Protein AF-A0A2G9NJK7-F1 (afdb_monomer_lite)

Foldseek 3Di:
DAPVVVVVVVLVVCCVPFVAWPDWDKDAQADDQLVVLVVVLVVVLVVLLVVLVVCLVVVFFQKKWKWWWKAQNPVRDTLFIDTDMAGSVDSCRVRVNVVVRSVSSCVVCSPNPGGITTTITMGTHGPPPPPDDDDRVPDDPDDPDDDDD

Sequence (149 aa):
MTTQDYVDGKIQTLKSEFPEILYDITHECWSPHPSFLDEYCRALFRDIVEKYRDLEVTNEYFLTAQVFIALNHKSKRCLGFTDGAGFTDREIFSTHDLDWELSRLLKEYPHIKDPIDFTLFICGYKSGCNDLIPCLIGSRPDIVSIKSK

Structure (mmCIF, N/CA/C/O backbone):
data_AF-A0A2G9NJK7-F1
#
_entry.id   AF-A0A2G9NJK7-F1
#
loop_
_atom_site.group_PDB
_atom_site.id
_atom_site.type_symbol
_atom_site.label_atom_id
_atom_site.label_alt_id
_atom_site.label_comp_id
_atom_site.label_asym_id
_atom_site.label_entity_id
_atom_site.label_seq_id
_atom_site.pdbx_PDB_ins_code
_atom_site.Cartn_x
_atom_site.Cartn_y
_atom_site.Cartn_z
_atom_site.occupancy
_atom_site.B_iso_or_equiv
_atom_site.auth_seq_id
_atom_site.auth_comp_id
_atom_site.auth_asym_id
_atom_site.auth_atom_id
_atom_site.pdbx_PDB_model_num
ATOM 1 N N . MET A 1 1 ? 20.865 0.701 8.313 1.00 65.94 1 MET A N 1
ATOM 2 C CA . MET A 1 1 ? 19.424 0.430 8.195 1.00 65.94 1 MET A CA 1
ATOM 3 C C . MET A 1 1 ? 19.017 0.812 6.789 1.00 65.94 1 MET A C 1
ATOM 5 O O . MET A 1 1 ? 19.204 1.965 6.414 1.00 65.94 1 MET A O 1
ATOM 9 N N . THR A 1 2 ? 18.617 -0.167 5.986 1.00 83.94 2 THR A N 1
ATOM 10 C CA . THR A 1 2 ? 18.099 0.050 4.631 1.00 83.94 2 THR A CA 1
ATOM 11 C C . THR A 1 2 ? 16.644 0.533 4.697 1.00 83.94 2 THR A C 1
ATOM 13 O O . THR A 1 2 ? 16.001 0.420 5.740 1.00 83.94 2 THR A O 1
ATOM 16 N N . THR A 1 3 ? 16.107 1.077 3.601 1.00 81.75 3 THR A N 1
ATOM 17 C CA . THR A 1 3 ? 14.674 1.417 3.526 1.00 81.75 3 THR A CA 1
ATOM 18 C C . THR A 1 3 ? 13.797 0.176 3.717 1.00 81.75 3 THR A C 1
ATOM 20 O O . THR A 1 3 ? 12.760 0.269 4.362 1.00 81.75 3 THR A O 1
ATOM 23 N N . GLN A 1 4 ? 14.246 -0.990 3.239 1.00 80.12 4 GLN A N 1
ATOM 24 C CA . GLN A 1 4 ? 13.548 -2.257 3.457 1.00 80.12 4 GLN A CA 1
ATOM 25 C C . GLN A 1 4 ? 13.537 -2.643 4.941 1.00 80.12 4 GLN A C 1
ATOM 27 O O . GLN A 1 4 ? 12.473 -2.934 5.467 1.00 80.12 4 GLN A O 1
ATOM 32 N N . ASP A 1 5 ? 14.673 -2.534 5.645 1.00 85.75 5 ASP A N 1
ATOM 33 C CA . ASP A 1 5 ? 14.744 -2.844 7.084 1.00 85.75 5 ASP A CA 1
ATOM 34 C C . ASP A 1 5 ? 13.762 -1.976 7.896 1.00 85.75 5 ASP A C 1
ATOM 36 O O . ASP A 1 5 ? 13.161 -2.437 8.866 1.00 85.75 5 ASP A O 1
ATOM 40 N N . TYR A 1 6 ? 13.605 -0.703 7.508 1.00 85.00 6 TYR A N 1
ATOM 41 C CA . TYR A 1 6 ? 12.647 0.207 8.136 1.00 85.00 6 TYR A CA 1
ATOM 42 C C . TYR A 1 6 ? 11.201 -0.221 7.869 1.00 85.00 6 TYR A C 1
ATOM 44 O O . TYR A 1 6 ? 10.402 -0.264 8.803 1.00 85.00 6 TYR A O 1
ATOM 52 N N . VAL A 1 7 ? 10.867 -0.556 6.618 1.00 85.50 7 VAL A N 1
ATOM 53 C CA . VAL A 1 7 ? 9.523 -1.021 6.249 1.00 85.50 7 VAL A CA 1
ATOM 54 C C . VAL A 1 7 ? 9.179 -2.315 6.964 1.00 85.50 7 VAL A C 1
ATOM 56 O O . VAL A 1 7 ? 8.110 -2.401 7.560 1.00 85.50 7 VAL A O 1
ATOM 59 N N . ASP A 1 8 ? 10.087 -3.285 6.978 1.00 88.25 8 ASP A N 1
ATOM 60 C CA . ASP A 1 8 ? 9.874 -4.555 7.665 1.00 88.25 8 ASP A CA 1
ATOM 61 C C . ASP A 1 8 ? 9.627 -4.311 9.159 1.00 88.25 8 ASP A C 1
ATOM 63 O O . ASP A 1 8 ? 8.665 -4.833 9.723 1.00 88.25 8 ASP A O 1
ATOM 67 N N . GLY A 1 9 ? 10.426 -3.437 9.784 1.00 89.12 9 GLY A N 1
ATOM 68 C CA . GLY A 1 9 ? 10.213 -2.998 11.163 1.00 89.12 9 GLY A CA 1
ATOM 69 C C . GLY A 1 9 ? 8.832 -2.371 11.379 1.00 89.12 9 GLY A C 1
ATOM 70 O O . GLY A 1 9 ? 8.133 -2.739 12.322 1.00 89.12 9 GLY A O 1
ATOM 71 N N . LYS A 1 10 ? 8.398 -1.481 10.480 1.00 87.62 10 LYS A N 1
ATOM 72 C CA . LYS A 1 10 ? 7.071 -0.852 10.537 1.00 87.62 10 LYS A CA 1
ATOM 73 C C . LYS A 1 10 ? 5.937 -1.850 10.362 1.00 87.62 10 LYS A C 1
ATOM 75 O O . LYS A 1 10 ? 4.989 -1.793 11.134 1.00 87.62 10 LYS A O 1
ATOM 80 N N . ILE A 1 11 ? 6.032 -2.781 9.416 1.00 89.06 11 ILE A N 1
ATOM 81 C CA . ILE A 1 11 ? 5.018 -3.823 9.215 1.00 89.06 11 ILE A CA 1
ATOM 82 C C . ILE A 1 11 ? 4.886 -4.678 10.476 1.00 89.06 11 ILE A C 1
ATOM 84 O O . ILE A 1 11 ? 3.767 -4.967 10.894 1.00 89.06 11 ILE A O 1
ATOM 88 N N . GLN A 1 12 ? 5.998 -5.048 11.121 1.00 89.25 12 GLN A N 1
ATOM 89 C CA . GLN A 1 12 ? 5.946 -5.791 12.384 1.00 89.25 12 GLN A CA 1
ATOM 90 C C . GLN A 1 12 ? 5.273 -4.982 13.500 1.00 89.25 12 GLN A C 1
ATOM 92 O O . GLN A 1 12 ? 4.418 -5.517 14.205 1.00 89.25 12 GLN A O 1
ATOM 97 N N . THR A 1 13 ? 5.593 -3.690 13.629 1.00 88.00 13 THR A N 1
ATOM 98 C CA . THR A 1 13 ? 4.915 -2.797 14.581 1.00 88.00 13 THR A CA 1
ATOM 99 C C . THR A 1 13 ? 3.417 -2.716 14.295 1.00 88.00 13 THR A C 1
ATOM 101 O O . THR A 1 13 ? 2.616 -2.954 15.198 1.00 88.00 13 THR A O 1
ATOM 104 N N . LEU A 1 14 ? 3.026 -2.475 13.040 1.00 88.12 14 LEU A N 1
ATOM 105 C CA . LEU A 1 14 ? 1.623 -2.384 12.635 1.00 88.12 14 LEU A CA 1
ATOM 106 C C . LEU A 1 14 ? 0.863 -3.678 12.926 1.00 88.12 14 LEU A C 1
ATOM 108 O O . LEU A 1 14 ? -0.205 -3.620 13.518 1.00 88.12 14 LEU A O 1
ATOM 112 N N . LYS A 1 15 ? 1.435 -4.844 12.601 1.00 86.25 15 LYS A N 1
ATOM 113 C CA . LYS A 1 15 ? 0.840 -6.153 12.924 1.00 86.25 15 LYS A CA 1
ATOM 114 C C . LYS A 1 15 ? 0.639 -6.359 14.428 1.00 86.25 15 LYS A C 1
ATOM 116 O O . LYS A 1 15 ? -0.275 -7.079 14.818 1.00 86.25 15 LYS A O 1
ATOM 121 N N . SER A 1 16 ? 1.484 -5.754 15.264 1.00 85.00 16 SER A N 1
ATOM 122 C CA . SER A 1 16 ? 1.373 -5.855 16.723 1.00 85.00 16 SER A CA 1
ATOM 123 C C . SER A 1 16 ? 0.364 -4.876 17.335 1.00 85.00 16 SER A C 1
ATOM 125 O O . SER A 1 16 ? -0.310 -5.228 18.298 1.00 85.00 16 SER A O 1
ATOM 127 N N . GLU A 1 17 ? 0.247 -3.667 16.780 1.00 81.50 17 GLU A N 1
ATOM 128 C CA . GLU A 1 17 ? -0.585 -2.583 17.326 1.00 81.50 17 GLU A CA 1
ATOM 129 C C . GLU A 1 17 ? -1.995 -2.552 16.715 1.00 81.50 17 GLU A C 1
ATOM 131 O O . GLU A 1 17 ? -2.954 -2.137 17.365 1.00 81.50 17 GLU A O 1
ATOM 136 N N . PHE A 1 18 ? -2.134 -3.024 15.476 1.00 82.56 18 PHE A N 1
ATOM 137 C CA . PHE A 1 18 ? -3.364 -3.013 14.693 1.00 82.56 18 PHE A CA 1
ATOM 138 C C . PHE A 1 18 ? -3.663 -4.442 14.221 1.00 82.56 18 PHE A C 1
ATOM 140 O O . PHE A 1 18 ? -3.188 -4.862 13.161 1.00 82.56 18 PHE A O 1
ATOM 147 N N . PRO A 1 19 ? -4.427 -5.221 15.005 1.00 77.75 19 PRO A N 1
ATOM 148 C CA . PRO A 1 19 ? -4.585 -6.654 14.765 1.00 77.75 19 PRO A CA 1
ATOM 149 C C . PRO A 1 19 ? -5.385 -6.979 13.497 1.00 77.75 19 PRO A C 1
ATOM 151 O O . PRO A 1 19 ? -5.305 -8.099 12.998 1.00 77.75 19 PRO A O 1
ATOM 154 N N . GLU A 1 20 ? -6.157 -6.024 12.976 1.00 89.62 20 GLU A N 1
ATOM 155 C CA . GLU A 1 20 ? -7.014 -6.235 11.813 1.00 89.62 20 GLU A CA 1
ATOM 156 C C . GLU A 1 20 ? -6.334 -5.729 10.548 1.00 89.62 20 GLU A C 1
ATOM 158 O O . GLU A 1 20 ? -6.124 -4.528 10.365 1.00 89.62 20 GLU A O 1
ATOM 163 N N . ILE A 1 21 ? -6.010 -6.661 9.659 1.00 92.19 21 ILE A N 1
ATOM 164 C CA . ILE A 1 21 ? -5.382 -6.378 8.372 1.00 92.19 21 ILE A CA 1
ATOM 165 C C . ILE A 1 21 ? -6.483 -6.047 7.363 1.00 92.19 21 ILE A C 1
ATOM 167 O O . ILE A 1 21 ? -7.329 -6.885 7.057 1.00 92.19 21 ILE A O 1
ATOM 171 N N . LEU A 1 22 ? -6.460 -4.825 6.831 1.00 92.38 22 LEU A N 1
ATOM 172 C CA . LEU A 1 22 ? -7.384 -4.373 5.788 1.00 92.38 22 LEU A CA 1
ATOM 173 C C . LEU A 1 22 ? -6.823 -4.664 4.393 1.00 92.38 22 LEU A C 1
ATOM 175 O O . LEU A 1 22 ? -7.570 -5.058 3.501 1.00 92.38 22 LEU A O 1
ATOM 179 N N . TYR A 1 23 ? -5.510 -4.490 4.228 1.00 94.56 23 TYR A N 1
ATOM 180 C CA . TYR A 1 23 ? -4.774 -4.782 3.001 1.00 94.56 23 TYR A CA 1
ATOM 181 C C . TYR A 1 23 ? -3.394 -5.353 3.350 1.00 94.56 23 TYR A C 1
ATOM 183 O O . TYR A 1 23 ? -2.663 -4.759 4.139 1.00 94.56 23 TYR A O 1
ATOM 191 N N . ASP A 1 24 ? -3.025 -6.476 2.733 1.00 94.81 24 ASP A N 1
ATOM 192 C CA . ASP A 1 24 ? -1.661 -7.026 2.732 1.00 94.81 24 ASP A CA 1
ATOM 193 C C . ASP A 1 24 ? -1.327 -7.444 1.300 1.00 94.81 24 ASP A C 1
ATOM 195 O O . ASP A 1 24 ? -1.724 -8.507 0.820 1.00 94.81 24 ASP A O 1
ATOM 199 N N . ILE A 1 25 ? -0.687 -6.530 0.578 1.00 95.31 25 ILE A N 1
ATOM 200 C CA . ILE A 1 25 ? -0.330 -6.694 -0.825 1.00 95.31 25 ILE A CA 1
ATOM 201 C C . ILE A 1 25 ? 1.178 -6.599 -0.917 1.00 95.31 25 ILE A C 1
ATOM 203 O O . ILE A 1 25 ? 1.756 -5.543 -0.672 1.00 95.31 25 ILE A O 1
ATOM 207 N N . THR A 1 26 ? 1.807 -7.692 -1.333 1.00 95.06 26 THR A N 1
ATOM 208 C CA . THR A 1 26 ? 3.251 -7.745 -1.540 1.00 95.06 26 THR A CA 1
ATOM 209 C C . THR A 1 26 ? 3.557 -8.449 -2.852 1.00 95.06 26 THR A C 1
ATOM 211 O O . THR A 1 26 ? 3.084 -9.557 -3.098 1.00 95.06 26 THR A O 1
ATOM 214 N N . HIS A 1 27 ? 4.376 -7.805 -3.680 1.00 96.00 27 HIS A N 1
ATOM 215 C CA . HIS A 1 27 ? 4.960 -8.379 -4.884 1.00 96.00 27 HIS A CA 1
ATOM 216 C C . HIS A 1 27 ? 6.475 -8.214 -4.819 1.00 96.00 27 HIS A C 1
ATOM 218 O O . HIS A 1 27 ? 6.978 -7.093 -4.777 1.00 96.00 27 HIS A O 1
ATOM 224 N N . GLU A 1 28 ? 7.206 -9.322 -4.838 1.00 95.12 28 GLU A N 1
ATOM 225 C CA . GLU A 1 28 ? 8.670 -9.320 -4.870 1.00 95.12 28 GLU A CA 1
ATOM 226 C C . GLU A 1 28 ? 9.179 -9.536 -6.295 1.00 95.12 28 GLU A C 1
ATOM 228 O O . GLU A 1 28 ? 8.626 -10.346 -7.043 1.00 95.12 28 GLU A O 1
ATOM 233 N N . CYS A 1 29 ? 10.263 -8.845 -6.667 1.00 96.19 29 CYS A N 1
ATOM 234 C CA . CYS A 1 29 ? 10.900 -8.982 -7.983 1.00 96.19 29 CYS A CA 1
ATOM 235 C C . CYS A 1 29 ? 9.898 -8.854 -9.154 1.00 96.19 29 CYS A C 1
ATOM 237 O O . CYS A 1 29 ? 9.977 -9.533 -10.183 1.00 96.19 29 CYS A O 1
ATOM 239 N N . TRP A 1 30 ? 8.920 -7.967 -9.004 1.00 95.94 30 TRP A N 1
ATOM 240 C CA . TRP A 1 30 ? 7.802 -7.837 -9.919 1.00 95.94 30 TRP A CA 1
ATOM 241 C C . TRP A 1 30 ? 8.178 -7.004 -11.142 1.00 95.94 30 TRP A C 1
ATOM 243 O O . TRP A 1 30 ? 8.688 -5.897 -11.020 1.00 95.94 30 TRP A O 1
ATOM 253 N N . SER A 1 31 ? 7.932 -7.518 -12.347 1.00 94.56 31 SER A N 1
ATOM 254 C CA . SER A 1 31 ? 8.276 -6.833 -13.606 1.00 94.56 31 SER A CA 1
ATOM 255 C C . SER A 1 31 ? 7.034 -6.575 -14.467 1.00 94.56 31 SER A C 1
ATOM 257 O O . SER A 1 31 ? 6.900 -7.176 -15.537 1.00 94.56 31 SER A O 1
ATOM 259 N N . PRO A 1 32 ? 6.083 -5.740 -14.012 1.00 92.12 32 PRO A N 1
ATOM 260 C CA . PRO A 1 32 ? 4.870 -5.481 -14.770 1.00 92.12 32 PRO A CA 1
ATOM 261 C C . PRO A 1 32 ? 5.156 -4.669 -16.030 1.00 92.12 32 PRO A C 1
ATOM 263 O O . PRO A 1 32 ? 6.010 -3.782 -16.052 1.00 92.12 32 PRO A O 1
ATOM 266 N N . HIS A 1 33 ? 4.371 -4.920 -17.077 1.00 92.62 33 HIS A N 1
ATOM 267 C CA . HIS A 1 33 ? 4.304 -3.991 -18.198 1.00 92.62 33 HIS A CA 1
ATOM 268 C C . HIS A 1 33 ? 3.754 -2.635 -17.709 1.00 92.62 33 HIS A C 1
ATOM 270 O O . HIS A 1 33 ? 2.815 -2.637 -16.910 1.00 92.62 33 HIS A O 1
ATOM 276 N N . PRO A 1 34 ? 4.250 -1.480 -18.196 1.00 90.69 34 PRO A N 1
ATOM 277 C CA . PRO A 1 34 ? 3.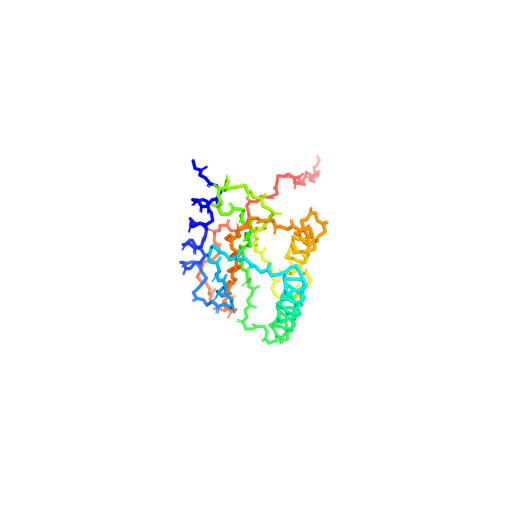803 -0.171 -17.717 1.00 90.69 34 PRO A CA 1
ATOM 278 C C . PRO A 1 34 ? 2.289 0.061 -17.746 1.00 90.69 34 PRO A C 1
ATOM 280 O O . PRO A 1 34 ? 1.740 0.605 -16.795 1.00 90.69 34 PRO A O 1
ATOM 283 N N . SER A 1 35 ? 1.599 -0.389 -18.801 1.00 91.69 35 SER A N 1
ATOM 284 C CA . SER A 1 35 ? 0.134 -0.264 -18.879 1.00 91.69 35 SER A CA 1
ATOM 285 C C . SER A 1 35 ? -0.578 -1.084 -17.803 1.00 91.69 35 SER A C 1
ATOM 287 O O . SER A 1 35 ? -1.555 -0.619 -17.233 1.00 91.69 35 SER A O 1
ATOM 289 N N . PHE A 1 36 ? -0.058 -2.275 -17.487 1.00 93.88 36 PHE A N 1
ATOM 290 C CA . PHE A 1 36 ? -0.600 -3.100 -16.413 1.00 93.88 36 PHE A CA 1
ATOM 291 C C . PHE A 1 36 ? -0.374 -2.434 -15.057 1.00 93.88 36 PHE A C 1
ATOM 293 O O . PHE A 1 36 ? -1.274 -2.433 -14.229 1.00 93.88 36 PHE A O 1
ATOM 300 N N . LEU A 1 37 ? 0.812 -1.859 -14.825 1.00 93.44 37 LEU A N 1
ATOM 301 C CA . LEU A 1 37 ? 1.111 -1.166 -13.573 1.00 93.44 37 LEU A CA 1
ATOM 302 C C . LEU A 1 37 ? 0.177 0.035 -13.353 1.00 93.44 37 LEU A C 1
ATOM 304 O O . LEU A 1 37 ? -0.340 0.193 -12.252 1.00 93.44 37 LEU A O 1
ATOM 308 N N . ASP A 1 38 ? -0.078 0.842 -14.389 1.00 94.38 38 ASP A N 1
ATOM 309 C CA . ASP A 1 38 ? -1.030 1.961 -14.314 1.00 94.38 38 ASP A CA 1
ATOM 310 C C . ASP A 1 38 ? -2.452 1.478 -13.987 1.00 94.38 38 ASP A C 1
ATOM 312 O O . ASP A 1 38 ? -3.058 1.957 -13.027 1.00 94.38 38 ASP A O 1
ATOM 316 N N . GLU A 1 39 ? -2.961 0.481 -14.717 1.00 96.38 39 GLU A N 1
ATOM 317 C CA . GLU A 1 39 ? -4.286 -0.099 -14.462 1.00 96.38 39 GLU A CA 1
ATOM 318 C C . GLU A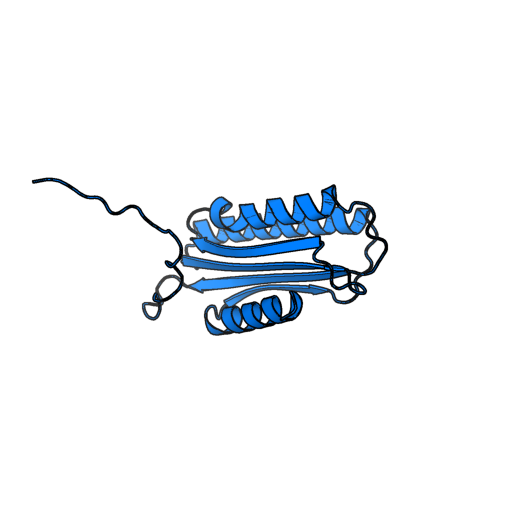 1 39 ? -4.390 -0.703 -13.055 1.00 96.38 39 GLU A C 1
ATOM 320 O O . GLU A 1 39 ? -5.379 -0.473 -12.354 1.00 96.38 39 GLU A O 1
ATOM 325 N N . TYR A 1 40 ? -3.352 -1.419 -12.620 1.00 95.56 40 TYR A N 1
ATOM 326 C CA . TYR A 1 40 ? -3.267 -2.031 -11.300 1.00 95.56 40 TYR A CA 1
ATOM 327 C C . TYR A 1 40 ? -3.298 -0.982 -10.187 1.00 95.56 40 TYR A C 1
ATOM 329 O O . TYR A 1 40 ? -4.117 -1.087 -9.278 1.00 95.56 40 TYR A O 1
ATOM 337 N N . CYS A 1 41 ? -2.463 0.058 -10.266 1.00 95.38 41 CYS A N 1
ATOM 338 C CA . CYS A 1 41 ? -2.429 1.124 -9.264 1.00 95.38 41 CYS A CA 1
ATOM 339 C C . CYS A 1 41 ? -3.760 1.885 -9.193 1.00 95.38 41 CYS A C 1
ATOM 341 O O . CYS A 1 41 ? -4.227 2.192 -8.097 1.00 95.38 41 CYS A O 1
ATOM 343 N N . ARG A 1 42 ? -4.404 2.154 -10.337 1.00 95.88 42 ARG A N 1
ATOM 344 C CA . ARG A 1 42 ? -5.725 2.805 -10.376 1.00 95.88 42 ARG A CA 1
ATOM 345 C C . ARG A 1 42 ? -6.820 1.941 -9.766 1.00 95.88 42 ARG A C 1
ATOM 347 O O . ARG A 1 42 ? -7.671 2.465 -9.051 1.00 95.88 42 ARG A O 1
ATOM 354 N N . ALA A 1 43 ? -6.827 0.644 -10.075 1.00 96.62 43 ALA A N 1
ATOM 355 C CA . ALA A 1 43 ? -7.789 -0.290 -9.504 1.00 96.62 43 ALA A CA 1
ATOM 356 C C . ALA A 1 43 ? -7.594 -0.413 -7.993 1.00 96.62 43 ALA A C 1
ATOM 358 O O . ALA A 1 43 ? -8.537 -0.181 -7.248 1.00 96.62 43 ALA A O 1
ATOM 359 N N . LEU A 1 44 ? -6.352 -0.636 -7.559 1.00 96.00 44 LEU A N 1
ATOM 360 C CA . LEU A 1 44 ? -5.996 -0.723 -6.151 1.00 96.00 44 LEU A CA 1
ATOM 361 C C . LEU A 1 44 ? -6.421 0.528 -5.372 1.00 96.00 44 LEU A C 1
ATOM 363 O O . LEU A 1 44 ? -7.042 0.417 -4.320 1.00 96.00 44 LEU A O 1
ATOM 367 N N . PHE A 1 45 ? -6.119 1.722 -5.888 1.00 96.50 45 PHE A N 1
ATOM 368 C CA . PHE A 1 45 ? -6.484 2.956 -5.200 1.00 96.50 45 PHE A CA 1
ATOM 369 C C . PHE A 1 45 ? -8.003 3.137 -5.091 1.00 96.50 45 PHE A C 1
ATOM 371 O O . PHE A 1 45 ? -8.501 3.515 -4.034 1.00 96.50 45 PHE A O 1
ATOM 378 N N . ARG A 1 46 ? -8.757 2.816 -6.149 1.00 96.94 46 ARG A N 1
ATOM 379 C CA . ARG A 1 46 ? -10.225 2.849 -6.108 1.00 96.94 46 ARG A CA 1
ATOM 380 C C . ARG A 1 46 ? -10.783 1.916 -5.033 1.00 96.94 46 ARG A C 1
ATOM 382 O O . ARG A 1 46 ? -11.634 2.357 -4.266 1.00 96.94 46 ARG A O 1
ATOM 389 N N . ASP A 1 47 ? -10.281 0.688 -4.947 1.00 96.56 47 ASP A N 1
ATOM 390 C CA . ASP A 1 47 ? -10.743 -0.291 -3.957 1.00 96.56 47 ASP A CA 1
ATOM 391 C C . ASP A 1 47 ? -10.471 0.206 -2.523 1.00 96.56 47 ASP A C 1
ATOM 393 O O . ASP A 1 47 ? -11.326 0.107 -1.639 1.00 96.56 47 ASP A O 1
ATOM 397 N N . ILE A 1 48 ? -9.310 0.836 -2.299 1.00 95.75 48 ILE A N 1
ATOM 398 C CA . ILE A 1 48 ? -8.954 1.469 -1.020 1.00 95.75 48 ILE A CA 1
ATOM 399 C C . ILE A 1 48 ? -9.933 2.594 -0.675 1.00 95.75 48 ILE A C 1
ATOM 401 O O . ILE A 1 48 ? -10.477 2.604 0.428 1.00 95.75 48 ILE A O 1
ATOM 405 N N . VAL A 1 49 ? -10.194 3.514 -1.607 1.00 96.19 49 VAL A N 1
ATOM 406 C CA . VAL A 1 49 ? -11.140 4.627 -1.413 1.00 96.19 49 VAL A CA 1
ATOM 407 C C . VAL A 1 49 ? -12.539 4.110 -1.076 1.00 96.19 49 VAL A C 1
ATOM 409 O O . VAL A 1 49 ? -13.178 4.609 -0.150 1.00 96.19 49 VAL A O 1
ATOM 412 N N . GLU A 1 50 ? -13.026 3.102 -1.801 1.00 96.12 50 GLU A N 1
ATOM 413 C CA . GLU A 1 50 ? -14.327 2.480 -1.535 1.00 96.12 50 GLU A CA 1
ATOM 414 C C . GLU A 1 50 ? -14.369 1.869 -0.132 1.00 96.12 50 GLU A C 1
ATOM 416 O O . GLU A 1 50 ? -15.278 2.171 0.643 1.00 96.12 5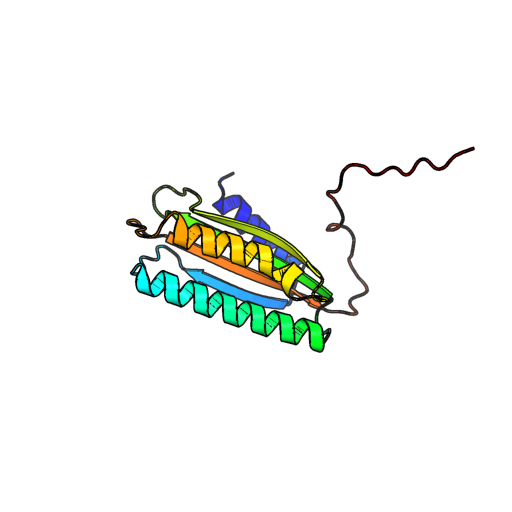0 GLU A O 1
ATOM 421 N N . LYS A 1 51 ? -13.329 1.119 0.251 1.00 94.25 51 LYS A N 1
ATOM 422 C CA . LYS A 1 51 ? -13.226 0.556 1.599 1.00 94.25 51 LYS A CA 1
ATOM 423 C C . LYS A 1 51 ? -13.247 1.639 2.675 1.00 94.25 51 LYS A C 1
ATOM 425 O O . LYS A 1 51 ? -13.951 1.478 3.666 1.00 94.25 51 LYS A O 1
ATOM 430 N N . TYR A 1 52 ? -12.509 2.733 2.512 1.00 94.12 52 TYR A N 1
ATOM 431 C CA . TYR A 1 52 ? -12.481 3.805 3.510 1.00 94.12 52 TYR A CA 1
ATOM 432 C C . TYR A 1 52 ? -13.811 4.549 3.629 1.00 94.12 52 TYR A C 1
ATOM 434 O O . TYR A 1 52 ? -14.200 4.893 4.743 1.00 94.12 52 TYR A O 1
ATOM 442 N N . ARG A 1 53 ? -14.545 4.736 2.526 1.00 94.62 53 ARG A N 1
ATOM 443 C CA . ARG A 1 53 ? -15.917 5.270 2.575 1.00 94.62 53 ARG A CA 1
ATOM 444 C C . ARG A 1 53 ? -16.854 4.353 3.350 1.00 94.62 53 ARG A C 1
ATOM 446 O O . ARG A 1 53 ? -17.654 4.839 4.145 1.00 94.62 53 ARG A O 1
ATOM 453 N N . ASP A 1 54 ? -16.732 3.042 3.163 1.00 93.44 54 ASP A N 1
ATOM 454 C CA . ASP A 1 54 ? -17.507 2.081 3.948 1.00 93.44 54 ASP A CA 1
ATOM 455 C C . ASP A 1 54 ? -17.150 2.169 5.438 1.00 93.44 54 ASP A C 1
ATOM 457 O O . ASP A 1 54 ? -18.044 2.173 6.283 1.00 93.44 54 ASP A O 1
ATOM 461 N N . LEU A 1 55 ? -15.859 2.282 5.776 1.00 91.81 55 LEU A N 1
ATOM 462 C CA . LEU A 1 55 ? -15.407 2.411 7.167 1.00 91.81 55 LEU A CA 1
ATOM 463 C C . LEU A 1 55 ? -15.879 3.711 7.836 1.00 91.81 55 LEU A C 1
ATOM 465 O O . LEU A 1 55 ? -16.250 3.679 9.009 1.00 91.81 55 LEU A O 1
ATOM 469 N N . GLU A 1 56 ? -15.909 4.821 7.097 1.00 92.31 56 GLU A N 1
ATOM 470 C CA . GLU A 1 56 ? -16.454 6.108 7.553 1.00 92.31 56 GLU A CA 1
ATOM 471 C C . GLU A 1 56 ? -17.944 5.986 7.922 1.00 92.31 56 GLU A C 1
ATOM 473 O O . GLU A 1 56 ? -18.394 6.509 8.943 1.00 92.31 56 GLU A O 1
ATOM 478 N N . VAL A 1 57 ? -18.718 5.235 7.129 1.00 93.12 57 VAL A N 1
ATOM 479 C CA . VAL A 1 57 ? -20.148 5.002 7.385 1.00 93.12 57 VAL A CA 1
ATOM 480 C C . VAL A 1 57 ? -20.363 4.045 8.559 1.00 93.12 57 VAL A C 1
ATOM 482 O O . VAL A 1 57 ? -21.211 4.300 9.419 1.00 93.12 57 VAL A O 1
ATOM 485 N N . THR A 1 58 ? -19.627 2.932 8.611 1.00 90.50 58 THR A N 1
ATOM 486 C CA . THR A 1 58 ? -19.846 1.891 9.628 1.00 90.50 58 THR A CA 1
ATOM 487 C C . THR A 1 58 ? -19.285 2.257 10.995 1.00 90.50 58 THR A C 1
ATOM 489 O O . THR A 1 58 ? -19.790 1.753 11.997 1.00 90.50 58 THR A O 1
ATOM 492 N N . ASN A 1 59 ? -18.266 3.123 11.057 1.00 84.75 59 ASN A N 1
ATOM 493 C CA . ASN A 1 59 ? -17.510 3.437 12.274 1.00 84.75 59 ASN A CA 1
ATOM 494 C C . ASN A 1 59 ? -16.929 2.189 12.973 1.00 84.75 59 ASN A C 1
ATOM 496 O O . ASN A 1 59 ? -16.693 2.193 14.183 1.00 84.75 59 ASN A O 1
ATOM 500 N N . GLU A 1 60 ? -16.699 1.105 12.220 1.00 85.81 60 GLU A N 1
ATOM 501 C CA . GLU A 1 60 ? -16.134 -0.147 12.745 1.00 85.81 60 GLU A CA 1
ATOM 502 C C . GLU A 1 60 ? -14.698 0.059 13.259 1.00 85.81 60 GLU A C 1
ATOM 504 O O . GLU A 1 60 ? -14.292 -0.504 14.280 1.00 85.81 60 GLU A O 1
ATOM 509 N N . TYR A 1 61 ? -13.948 0.928 12.583 1.00 88.38 61 TYR A N 1
ATOM 510 C CA . TYR A 1 61 ? -12.586 1.314 12.934 1.00 88.38 61 TYR A CA 1
ATOM 511 C C . TYR A 1 61 ? -12.558 2.788 13.297 1.00 88.38 61 TYR A C 1
ATOM 513 O O . TYR A 1 61 ? -13.286 3.577 12.702 1.00 88.38 61 TYR A O 1
ATOM 521 N N . PHE A 1 62 ? -11.720 3.142 14.269 1.00 87.81 62 PHE A N 1
ATOM 522 C CA . PHE A 1 62 ? -11.479 4.524 14.689 1.00 87.81 62 PHE A CA 1
ATOM 523 C C . PHE A 1 62 ? -10.218 5.109 14.044 1.00 87.81 62 PHE A C 1
ATOM 525 O O . PHE A 1 62 ? -10.175 6.286 13.690 1.00 87.81 62 PHE A O 1
ATOM 532 N N . LEU A 1 63 ? -9.184 4.281 13.902 1.00 90.56 63 LEU A N 1
ATOM 533 C CA . LEU A 1 63 ? -7.892 4.664 13.349 1.00 90.56 63 LEU A CA 1
ATOM 534 C C . LEU A 1 63 ? -7.444 3.594 12.358 1.00 90.56 63 LEU A C 1
ATOM 536 O O . LEU A 1 63 ? -7.677 2.404 12.572 1.00 90.56 63 LEU A O 1
ATOM 540 N N . THR A 1 64 ? -6.768 4.011 11.299 1.00 92.25 64 THR A N 1
ATOM 541 C CA . THR A 1 64 ? -5.996 3.114 10.439 1.00 92.25 64 THR A CA 1
ATOM 542 C C . THR A 1 64 ? -4.558 3.570 10.385 1.00 92.25 64 THR A C 1
ATOM 544 O O . THR A 1 64 ? -4.260 4.737 10.647 1.00 92.25 64 THR A O 1
ATOM 547 N N . ALA A 1 65 ? -3.675 2.641 10.062 1.00 92.56 65 ALA A N 1
ATOM 548 C CA . ALA A 1 65 ? -2.286 2.935 9.798 1.00 92.56 65 ALA A CA 1
ATOM 549 C C . ALA A 1 65 ? -1.809 2.135 8.591 1.00 92.56 65 ALA A C 1
ATOM 551 O O . ALA A 1 65 ? -2.251 1.005 8.359 1.00 92.56 65 ALA A O 1
ATOM 552 N N . GLN A 1 66 ? -0.915 2.742 7.823 1.00 93.62 66 GLN A N 1
ATOM 553 C CA . GLN A 1 66 ? -0.465 2.220 6.549 1.00 93.62 66 GLN A CA 1
ATOM 554 C C . GLN A 1 66 ? 1.040 2.356 6.368 1.00 93.62 66 GLN A C 1
ATOM 556 O O . GLN A 1 66 ? 1.685 3.260 6.905 1.00 93.62 66 GLN A O 1
ATOM 561 N N . VAL A 1 67 ? 1.574 1.479 5.527 1.00 95.31 67 VAL A N 1
ATOM 562 C CA . VAL A 1 67 ? 2.868 1.648 4.881 1.00 95.31 67 VAL A CA 1
ATOM 563 C C . VAL A 1 67 ? 2.766 1.200 3.427 1.00 95.31 67 VAL A C 1
ATOM 565 O O . VAL A 1 67 ? 2.239 0.134 3.110 1.00 95.31 67 VAL A O 1
ATOM 568 N N . PHE A 1 68 ? 3.276 2.035 2.534 1.00 95.88 68 PHE A N 1
ATOM 569 C CA . PHE A 1 68 ? 3.453 1.761 1.120 1.00 95.88 68 PHE A CA 1
ATOM 570 C C . PHE A 1 68 ? 4.923 1.933 0.768 1.00 95.88 68 PHE A C 1
ATOM 572 O O . PHE A 1 68 ? 5.550 2.920 1.158 1.00 95.88 68 PHE A O 1
ATOM 579 N N . ILE A 1 69 ? 5.463 1.004 -0.014 1.00 96.19 69 ILE A N 1
ATOM 580 C CA . ILE A 1 69 ? 6.775 1.154 -0.619 1.00 96.19 69 ILE A CA 1
ATOM 581 C C . ILE A 1 69 ? 6.834 0.511 -2.004 1.00 96.19 69 ILE A C 1
ATOM 583 O O . ILE A 1 69 ? 6.309 -0.575 -2.240 1.00 96.19 69 ILE A O 1
ATOM 587 N N . ALA A 1 70 ? 7.536 1.176 -2.914 1.00 95.94 70 ALA A N 1
ATOM 588 C CA . ALA A 1 70 ? 8.010 0.607 -4.162 1.00 95.94 70 ALA A CA 1
ATOM 589 C C . ALA A 1 70 ? 9.530 0.796 -4.237 1.00 95.94 70 ALA A C 1
ATOM 591 O O . ALA A 1 70 ? 10.021 1.927 -4.276 1.00 95.94 70 ALA A O 1
ATOM 592 N N . LEU A 1 71 ? 10.289 -0.298 -4.260 1.00 95.19 71 LEU A N 1
ATOM 593 C CA . LEU A 1 71 ? 11.741 -0.290 -4.435 1.00 95.19 71 LEU A CA 1
ATOM 594 C C . LEU A 1 71 ? 12.118 -0.852 -5.799 1.00 95.19 71 LEU A C 1
ATOM 596 O O . LEU A 1 71 ? 11.534 -1.817 -6.271 1.00 95.19 71 LEU A O 1
ATOM 600 N N . ASN A 1 72 ? 13.176 -0.324 -6.402 1.00 93.44 72 ASN A N 1
ATOM 601 C CA . ASN A 1 72 ? 13.874 -1.037 -7.464 1.00 93.44 72 ASN A CA 1
ATOM 602 C C . ASN A 1 72 ? 14.571 -2.270 -6.861 1.00 93.44 72 ASN A C 1
ATOM 604 O O . ASN A 1 72 ? 15.426 -2.124 -5.987 1.00 93.44 72 ASN A O 1
ATOM 608 N N . HIS A 1 73 ? 14.256 -3.470 -7.348 1.00 92.94 73 HIS A N 1
ATOM 609 C CA . HIS A 1 73 ? 14.706 -4.727 -6.747 1.00 92.94 73 HIS A CA 1
ATOM 610 C C . HIS A 1 73 ? 16.236 -4.861 -6.706 1.00 92.94 73 HIS A C 1
ATOM 612 O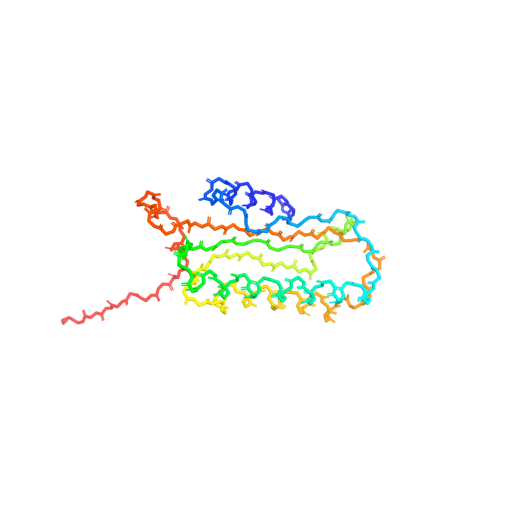 O . HIS A 1 73 ? 16.798 -5.322 -5.714 1.00 92.94 73 HIS A O 1
ATOM 618 N N . LYS A 1 74 ? 16.933 -4.431 -7.768 1.00 91.19 74 LYS A N 1
ATOM 619 C CA . LYS A 1 74 ? 18.394 -4.586 -7.891 1.00 91.19 74 LYS A CA 1
ATOM 620 C C . LYS A 1 74 ? 19.170 -3.548 -7.090 1.00 91.19 74 LYS A C 1
ATOM 622 O O . LYS A 1 74 ? 20.103 -3.885 -6.373 1.00 91.19 74 LYS A O 1
ATOM 627 N N . SER A 1 75 ? 18.816 -2.277 -7.260 1.00 91.81 75 SER A N 1
ATOM 628 C CA . SER A 1 75 ? 19.534 -1.151 -6.645 1.00 91.81 75 SER A CA 1
ATOM 629 C C . SER A 1 75 ? 19.047 -0.826 -5.237 1.00 91.81 75 SER A C 1
ATOM 631 O O . SER A 1 75 ? 19.691 -0.041 -4.545 1.00 91.81 75 SER A O 1
ATOM 633 N N . LYS A 1 76 ? 17.895 -1.377 -4.833 1.00 89.44 76 LYS A N 1
ATOM 634 C CA . LYS A 1 76 ? 17.174 -1.038 -3.597 1.00 89.44 76 LYS A CA 1
ATOM 635 C C . LYS A 1 76 ? 16.860 0.456 -3.462 1.00 89.44 76 LYS A C 1
ATOM 637 O O . LYS A 1 76 ? 16.583 0.948 -2.373 1.00 89.44 76 LYS A O 1
ATOM 642 N N . ARG A 1 77 ? 16.868 1.191 -4.581 1.00 90.81 77 ARG A N 1
ATOM 643 C CA . ARG A 1 77 ? 16.454 2.594 -4.639 1.00 90.81 77 ARG A CA 1
ATOM 644 C C . ARG A 1 77 ? 14.946 2.697 -4.414 1.00 90.81 77 ARG A C 1
ATOM 646 O O . ARG A 1 77 ? 14.186 2.007 -5.088 1.00 90.81 77 ARG A O 1
ATOM 653 N N . CYS A 1 78 ? 14.533 3.608 -3.536 1.00 92.62 78 CYS A N 1
ATOM 654 C CA . CYS A 1 78 ? 13.128 3.946 -3.332 1.00 92.62 78 CYS A CA 1
ATOM 655 C C . CYS A 1 78 ? 12.551 4.699 -4.540 1.00 92.62 78 CYS A C 1
ATOM 657 O O . CYS A 1 78 ? 13.138 5.681 -5.005 1.00 92.62 78 CYS A O 1
ATOM 659 N N . LEU A 1 79 ? 11.431 4.196 -5.060 1.00 93.69 79 LEU A N 1
ATOM 660 C CA . LEU A 1 79 ? 10.667 4.754 -6.179 1.00 93.69 79 LEU A CA 1
ATOM 661 C C . LEU A 1 79 ? 9.378 5.437 -5.697 1.00 93.69 79 LEU A C 1
ATOM 663 O O . LEU A 1 79 ? 8.933 6.403 -6.309 1.00 93.69 79 LEU A O 1
ATOM 667 N N . GLY A 1 80 ? 8.808 4.961 -4.591 1.00 93.94 80 GLY A N 1
ATOM 668 C CA . GLY A 1 80 ? 7.646 5.538 -3.920 1.00 93.94 80 GLY A CA 1
ATOM 669 C C . GLY A 1 80 ? 7.581 5.037 -2.482 1.00 93.94 80 GLY A C 1
ATOM 670 O O . GLY A 1 80 ? 7.984 3.903 -2.215 1.00 93.94 80 GLY A O 1
ATOM 671 N N . PHE A 1 81 ? 7.143 5.889 -1.561 1.00 94.62 81 PHE A N 1
ATOM 672 C CA . PHE A 1 81 ? 7.064 5.556 -0.142 1.00 94.62 81 PHE A CA 1
ATOM 673 C C . PHE A 1 81 ? 6.123 6.503 0.600 1.00 94.62 81 PHE A C 1
ATOM 675 O O . PHE A 1 81 ? 6.298 7.719 0.526 1.00 94.62 81 PHE A O 1
ATOM 682 N N . THR A 1 82 ? 5.196 5.938 1.370 1.00 93.88 82 THR A N 1
ATOM 683 C CA . THR A 1 82 ? 4.467 6.654 2.425 1.00 93.88 82 THR A CA 1
ATOM 684 C C . THR A 1 82 ? 4.264 5.740 3.627 1.00 93.88 82 THR A C 1
ATOM 686 O O . THR A 1 82 ? 4.059 4.536 3.476 1.00 93.88 82 THR A O 1
ATOM 689 N N . ASP A 1 83 ? 4.319 6.309 4.824 1.00 92.06 83 ASP A N 1
ATOM 690 C CA . ASP A 1 83 ? 3.826 5.706 6.050 1.00 92.06 83 ASP A CA 1
ATOM 691 C C . ASP A 1 83 ? 2.982 6.727 6.814 1.00 92.06 83 ASP A C 1
ATOM 693 O O . ASP A 1 83 ? 3.209 7.935 6.748 1.00 92.06 83 ASP A O 1
ATOM 697 N N . GLY A 1 84 ? 1.962 6.254 7.521 1.00 88.50 84 GLY A N 1
ATOM 698 C CA . GLY A 1 84 ? 1.045 7.165 8.189 1.00 88.50 84 GLY A CA 1
ATOM 699 C C . GLY A 1 84 ? 0.004 6.460 9.029 1.00 88.50 84 GLY A C 1
ATOM 700 O O . GLY A 1 84 ? -0.139 5.239 8.984 1.00 88.50 84 GLY A O 1
ATOM 701 N N . ALA A 1 85 ? -0.712 7.257 9.813 1.00 88.19 85 ALA A N 1
ATOM 702 C CA . ALA A 1 85 ? -1.913 6.841 10.511 1.00 88.19 85 ALA A CA 1
ATOM 703 C C . ALA A 1 85 ? -2.943 7.968 10.454 1.00 88.19 85 ALA A C 1
ATOM 705 O O . ALA A 1 85 ? -2.592 9.145 10.565 1.00 88.19 85 ALA A O 1
ATOM 706 N N . GLY A 1 86 ? -4.210 7.604 10.289 1.00 87.00 86 GLY A N 1
ATOM 707 C CA . GLY A 1 86 ? -5.301 8.550 10.092 1.00 87.00 86 GLY A CA 1
ATOM 708 C C . GLY A 1 86 ? -6.607 8.051 10.688 1.00 87.00 86 GLY A C 1
ATOM 709 O O . GLY A 1 86 ? -6.871 6.844 10.739 1.00 87.00 86 GLY A O 1
ATOM 710 N N . PHE A 1 87 ? -7.412 8.996 11.173 1.00 89.50 87 PHE A N 1
ATOM 711 C CA . PHE A 1 87 ? -8.777 8.711 11.596 1.00 89.50 87 PHE A CA 1
ATOM 712 C C . PHE A 1 87 ? -9.624 8.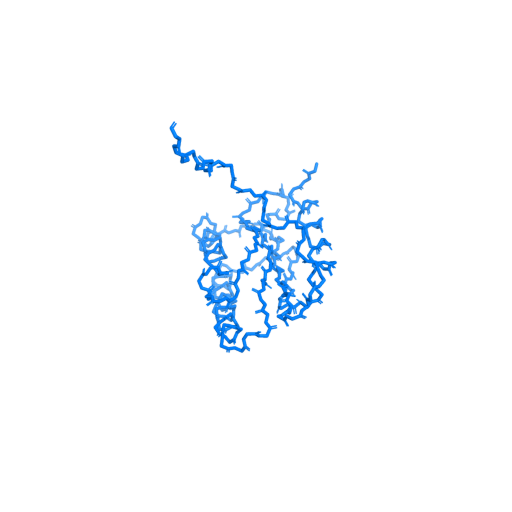344 10.376 1.00 89.50 87 PHE A C 1
ATOM 714 O O . PHE A 1 87 ? -9.482 8.914 9.293 1.00 89.50 87 PHE A O 1
ATOM 721 N N . THR A 1 88 ? -10.516 7.384 10.571 1.00 90.38 88 THR A N 1
ATOM 722 C CA . THR A 1 88 ? -11.454 6.882 9.555 1.00 90.38 88 THR A CA 1
ATOM 723 C C . THR A 1 88 ? -12.722 7.726 9.451 1.00 90.38 88 THR A C 1
ATOM 725 O O . THR A 1 88 ? -13.625 7.373 8.702 1.00 90.38 88 THR A O 1
ATOM 728 N N . ASP A 1 89 ? -12.800 8.842 10.179 1.00 89.44 89 ASP A N 1
ATOM 729 C CA . ASP A 1 89 ? -13.953 9.746 10.186 1.00 89.44 89 ASP A CA 1
ATOM 730 C C . ASP A 1 89 ? -14.118 10.522 8.873 1.00 89.44 89 ASP A C 1
ATOM 732 O O . ASP A 1 89 ? -15.178 11.105 8.644 1.00 89.44 89 ASP A O 1
ATOM 736 N N . ARG A 1 90 ? -13.076 10.543 8.031 1.00 88.25 90 ARG A N 1
ATOM 737 C CA . ARG A 1 90 ? -13.114 10.995 6.638 1.00 88.25 90 ARG A CA 1
ATOM 738 C C . ARG A 1 90 ? -12.127 10.207 5.795 1.00 88.25 90 ARG A C 1
ATOM 740 O O . ARG A 1 90 ? -10.923 10.246 6.054 1.00 88.25 90 ARG A O 1
ATOM 747 N N . GLU A 1 91 ? -12.612 9.601 4.719 1.00 92.19 91 GLU A N 1
ATOM 748 C CA . GLU A 1 91 ? -11.786 8.834 3.781 1.00 92.19 91 GLU A CA 1
ATOM 749 C C . GLU A 1 91 ? -10.532 9.596 3.309 1.00 92.19 91 GLU A C 1
ATOM 751 O O . GLU A 1 91 ? -9.422 9.073 3.411 1.00 92.19 91 GLU A O 1
ATOM 756 N N . ILE A 1 92 ? -10.677 10.862 2.900 1.00 89.38 92 ILE A N 1
ATOM 757 C CA . ILE A 1 92 ? -9.573 11.674 2.358 1.00 89.38 92 ILE A CA 1
ATOM 758 C C . ILE A 1 92 ? -8.359 11.782 3.296 1.00 89.38 92 ILE A C 1
ATOM 760 O O . ILE A 1 92 ? -7.219 11.843 2.837 1.00 89.38 92 ILE A O 1
ATOM 764 N N . PHE A 1 93 ? -8.569 11.788 4.616 1.00 86.00 93 PHE A N 1
ATOM 765 C CA . PHE A 1 93 ? -7.464 11.881 5.574 1.00 86.00 93 PHE A CA 1
ATOM 766 C C . PHE A 1 93 ? -6.628 10.608 5.632 1.00 86.00 93 PHE A C 1
ATOM 768 O O . PHE A 1 93 ? -5.461 10.677 6.005 1.00 86.00 93 PHE A O 1
ATOM 775 N N . SER A 1 94 ? -7.193 9.479 5.214 1.00 89.62 94 SER A N 1
ATOM 776 C CA . SER A 1 94 ? -6.521 8.185 5.243 1.00 89.62 94 SER A CA 1
ATOM 777 C C . SER A 1 94 ? -5.941 7.773 3.885 1.00 89.62 94 SER A C 1
ATOM 779 O O . SER A 1 94 ? -5.051 6.929 3.835 1.00 89.62 94 SER A O 1
ATOM 781 N N . THR A 1 95 ? -6.398 8.372 2.780 1.00 93.81 95 THR A N 1
ATOM 782 C CA . THR A 1 95 ? -6.023 7.952 1.415 1.00 93.8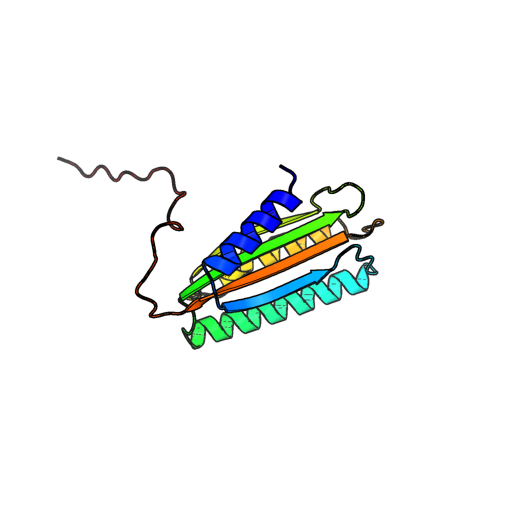1 95 THR A CA 1
ATOM 783 C C . THR A 1 95 ? -5.134 8.940 0.658 1.00 93.81 95 THR A C 1
ATOM 785 O O . THR A 1 95 ? -4.449 8.523 -0.274 1.00 93.81 95 THR A O 1
ATOM 788 N N . HIS A 1 96 ? -5.097 10.226 1.036 1.00 93.19 96 HIS A N 1
ATOM 789 C CA . HIS A 1 96 ? -4.407 11.261 0.248 1.00 93.19 96 HIS A CA 1
ATOM 790 C C . HIS A 1 96 ? -2.909 10.994 0.023 1.00 93.19 96 HIS A C 1
ATOM 792 O O . HIS A 1 96 ? -2.423 11.166 -1.093 1.00 93.19 96 HIS A O 1
ATOM 798 N N . ASP A 1 97 ? -2.183 10.533 1.044 1.00 93.00 97 ASP A N 1
ATOM 799 C CA . ASP A 1 97 ? -0.756 10.226 0.900 1.00 93.00 97 ASP A CA 1
ATOM 800 C C . ASP A 1 97 ? -0.517 9.031 -0.035 1.00 93.00 97 ASP A C 1
ATOM 802 O O . ASP A 1 97 ? 0.448 9.017 -0.801 1.00 93.00 97 ASP A O 1
ATOM 806 N N . LEU A 1 98 ? -1.417 8.040 -0.013 1.00 95.00 98 LEU A N 1
ATOM 807 C CA . LEU A 1 98 ? -1.366 6.897 -0.926 1.00 95.00 98 LEU A CA 1
ATOM 808 C C . LEU A 1 98 ? -1.625 7.335 -2.372 1.00 95.00 98 LEU A C 1
ATOM 810 O O . LEU A 1 98 ? -0.889 6.917 -3.265 1.00 95.00 98 LEU A O 1
ATOM 814 N N . ASP A 1 99 ? -2.618 8.201 -2.603 1.00 95.31 99 ASP A N 1
ATOM 815 C CA . ASP A 1 99 ? -2.898 8.765 -3.931 1.00 95.31 99 ASP A CA 1
ATOM 816 C C . ASP A 1 99 ? -1.673 9.488 -4.498 1.00 95.31 99 ASP A C 1
ATOM 818 O O . ASP A 1 99 ? -1.243 9.243 -5.630 1.00 95.31 99 ASP A O 1
ATOM 822 N N . TRP A 1 100 ? -1.067 10.357 -3.684 1.00 95.31 100 TRP A N 1
ATOM 823 C CA . TRP A 1 100 ? 0.109 11.127 -4.074 1.00 95.31 100 TRP A CA 1
ATOM 824 C C . TRP A 1 100 ? 1.289 10.235 -4.440 1.00 95.31 100 TRP A C 1
ATOM 826 O O . TRP A 1 100 ? 1.910 10.447 -5.484 1.00 95.31 100 TRP A O 1
ATOM 836 N N . GLU A 1 101 ? 1.590 9.228 -3.625 1.00 95.62 101 GLU A N 1
ATOM 837 C CA . GLU A 1 101 ? 2.735 8.351 -3.854 1.00 95.62 101 GLU A CA 1
ATOM 838 C C . GLU A 1 101 ? 2.535 7.393 -5.032 1.00 95.62 101 GLU A C 1
ATOM 840 O O . GLU A 1 101 ? 3.454 7.220 -5.839 1.00 95.62 101 GLU A O 1
ATOM 845 N N . LEU A 1 102 ? 1.335 6.831 -5.205 1.00 95.31 102 LEU A N 1
ATOM 846 C CA . LEU A 1 102 ? 1.005 6.022 -6.383 1.00 95.31 102 LEU A CA 1
ATOM 847 C C . LEU A 1 102 ? 1.057 6.871 -7.659 1.00 95.31 102 LEU A C 1
ATOM 849 O O . LEU A 1 102 ? 1.665 6.471 -8.654 1.00 95.31 102 LEU A O 1
ATOM 853 N N . SER A 1 103 ? 0.498 8.081 -7.622 1.00 94.00 103 SER A N 1
ATOM 854 C CA . SER A 1 103 ? 0.564 9.025 -8.740 1.00 94.00 103 SER A CA 1
ATOM 855 C C . SER A 1 103 ? 2.004 9.428 -9.070 1.00 94.00 103 SER A C 1
ATOM 857 O O . SER A 1 103 ? 2.370 9.509 -10.248 1.00 94.00 103 SER A O 1
ATOM 859 N N . ARG A 1 104 ? 2.850 9.650 -8.054 1.00 92.69 104 ARG A N 1
ATOM 860 C CA . ARG A 1 104 ? 4.276 9.954 -8.238 1.00 92.69 104 ARG A CA 1
ATOM 861 C C . ARG A 1 104 ? 5.013 8.789 -8.889 1.00 92.69 104 ARG A C 1
ATOM 863 O O . ARG A 1 104 ? 5.730 9.020 -9.861 1.00 92.69 104 ARG A O 1
ATOM 870 N N . LEU A 1 105 ? 4.797 7.561 -8.409 1.00 93.31 105 LEU A N 1
ATOM 871 C CA . LEU A 1 105 ? 5.387 6.349 -8.982 1.00 93.31 105 LEU A CA 1
ATOM 872 C C . LEU A 1 105 ? 5.088 6.249 -10.486 1.00 93.31 105 LEU A C 1
ATOM 874 O O . LEU A 1 105 ? 6.009 6.087 -11.288 1.00 93.31 105 LEU A O 1
ATOM 878 N N . LEU A 1 106 ? 3.818 6.412 -10.869 1.00 93.06 106 LEU A N 1
ATOM 879 C CA . LEU A 1 106 ? 3.380 6.327 -12.265 1.00 93.06 106 LEU A CA 1
ATOM 880 C C . LEU A 1 106 ? 3.938 7.464 -13.135 1.00 93.06 106 LEU A C 1
ATOM 882 O O . LEU A 1 106 ? 4.286 7.247 -14.297 1.00 93.06 106 LEU A O 1
ATOM 886 N N . LYS A 1 107 ? 4.043 8.681 -12.587 1.00 91.56 107 LYS A N 1
ATOM 887 C CA . LYS A 1 107 ? 4.502 9.867 -13.324 1.00 91.56 107 LYS A CA 1
ATOM 888 C C . LYS A 1 107 ? 6.016 9.903 -13.519 1.00 91.56 107 LYS A C 1
ATOM 890 O O . LYS A 1 107 ? 6.483 10.268 -14.596 1.00 91.56 107 LYS A O 1
ATOM 895 N N . GLU A 1 108 ? 6.780 9.600 -12.475 1.00 90.00 108 GLU A N 1
ATOM 896 C CA . GLU A 1 108 ? 8.243 9.710 -12.495 1.00 90.00 108 GLU A CA 1
ATOM 897 C C . GLU A 1 108 ? 8.909 8.486 -13.121 1.00 90.00 108 GLU A C 1
ATOM 899 O O . GLU A 1 108 ? 9.995 8.597 -13.695 1.00 90.00 108 GLU A O 1
ATOM 904 N N . TYR A 1 109 ? 8.242 7.332 -13.066 1.00 85.62 109 TYR A N 1
ATOM 905 C CA . TYR A 1 109 ? 8.781 6.074 -13.562 1.00 85.62 109 TYR A CA 1
ATOM 906 C C . TYR A 1 109 ? 7.810 5.371 -14.533 1.00 85.62 109 TYR A C 1
ATOM 908 O O . TYR A 1 109 ? 7.456 4.212 -14.332 1.00 85.62 109 TYR A O 1
ATOM 916 N N . PRO A 1 110 ? 7.425 6.005 -15.658 1.00 79.62 110 PRO A N 1
ATOM 917 C CA . PRO A 1 110 ? 6.504 5.405 -16.632 1.00 79.62 110 PRO A CA 1
ATOM 918 C C . PRO A 1 110 ? 7.108 4.201 -17.377 1.00 79.62 110 PRO A C 1
ATOM 920 O O . PRO A 1 110 ? 6.406 3.460 -18.060 1.00 79.62 110 PRO A O 1
ATOM 923 N N . HIS A 1 111 ? 8.425 4.000 -17.276 1.00 81.31 111 HIS A N 1
ATOM 924 C CA . HIS A 1 111 ? 9.165 2.921 -17.929 1.00 81.31 111 HIS A CA 1
ATOM 925 C C . HIS A 1 111 ? 10.179 2.301 -16.965 1.00 81.31 111 HIS A C 1
ATOM 927 O O . HIS A 1 111 ? 11.389 2.331 -17.210 1.00 81.31 111 HIS A O 1
ATOM 933 N N . ILE A 1 112 ? 9.699 1.772 -15.841 1.00 80.75 112 ILE A N 1
ATOM 934 C CA . ILE A 1 112 ? 10.535 1.002 -14.919 1.00 80.75 112 ILE A CA 1
ATOM 935 C C . ILE A 1 112 ? 11.119 -0.204 -15.674 1.00 80.75 112 ILE A C 1
ATOM 937 O O . ILE A 1 112 ? 10.387 -1.066 -16.149 1.00 80.75 112 ILE A O 1
ATOM 941 N N . LYS A 1 113 ? 12.447 -0.226 -15.849 1.00 83.19 113 LYS A N 1
ATOM 942 C CA . LYS A 1 113 ? 13.153 -1.268 -16.624 1.00 83.19 113 LYS A CA 1
ATOM 943 C C . LYS A 1 113 ? 13.579 -2.470 -15.789 1.00 83.19 113 LYS A C 1
ATOM 945 O O . LYS A 1 113 ? 13.777 -3.551 -16.334 1.00 83.19 113 LYS A O 1
ATOM 950 N N . ASP A 1 114 ? 13.792 -2.257 -14.499 1.00 92.00 114 ASP A N 1
ATOM 951 C CA . ASP A 1 114 ? 14.180 -3.304 -13.562 1.00 92.00 114 ASP A CA 1
ATOM 952 C C . ASP A 1 114 ? 12.959 -3.784 -12.775 1.00 92.00 114 ASP A C 1
ATOM 954 O O . ASP A 1 114 ? 12.034 -3.000 -12.583 1.00 92.00 114 ASP A O 1
ATOM 958 N N . PRO A 1 115 ? 12.970 -5.019 -12.253 1.00 95.06 115 PRO A N 1
ATOM 959 C CA . PRO A 1 115 ? 11.924 -5.473 -11.349 1.00 95.06 115 PRO A CA 1
ATOM 960 C C . PRO A 1 115 ? 11.775 -4.549 -10.131 1.00 95.06 115 PRO A C 1
ATOM 962 O O . PRO A 1 115 ? 12.755 -3.941 -9.682 1.00 95.06 115 PRO A O 1
ATOM 965 N N . ILE A 1 116 ? 10.569 -4.485 -9.574 1.00 95.12 116 ILE A N 1
ATOM 966 C CA . ILE A 1 116 ? 10.239 -3.741 -8.361 1.00 95.12 116 ILE A CA 1
ATOM 967 C C . ILE A 1 116 ? 9.817 -4.668 -7.228 1.00 95.12 116 ILE A C 1
ATOM 969 O O . ILE A 1 116 ? 9.147 -5.669 -7.455 1.00 95.12 116 ILE A O 1
ATOM 973 N N . ASP A 1 117 ? 10.185 -4.300 -6.009 1.00 95.56 117 ASP A N 1
ATOM 974 C CA . ASP A 1 117 ? 9.563 -4.825 -4.798 1.00 95.56 117 ASP A CA 1
ATOM 975 C C . ASP A 1 117 ? 8.454 -3.835 -4.417 1.00 95.56 117 ASP A C 1
ATOM 977 O O . ASP A 1 117 ? 8.737 -2.662 -4.164 1.00 95.56 117 ASP A O 1
ATOM 981 N N . PHE A 1 118 ? 7.195 -4.268 -4.472 1.00 96.06 118 PHE A N 1
ATOM 982 C CA . PHE A 1 118 ? 6.011 -3.444 -4.225 1.00 96.06 118 PHE A CA 1
ATOM 983 C C . PHE A 1 118 ? 5.278 -3.973 -2.998 1.00 96.06 118 PHE A C 1
ATOM 985 O O . PHE A 1 118 ? 4.839 -5.122 -2.993 1.00 96.06 118 PHE A O 1
ATOM 992 N N . THR A 1 119 ? 5.083 -3.127 -1.994 1.00 96.12 119 THR A N 1
ATOM 993 C CA . THR A 1 119 ? 4.359 -3.481 -0.774 1.00 96.12 119 THR A CA 1
ATOM 994 C C . THR A 1 119 ? 3.363 -2.388 -0.424 1.00 96.12 119 THR A C 1
ATOM 996 O O . THR A 1 119 ? 3.717 -1.213 -0.363 1.00 96.12 119 THR A O 1
ATOM 999 N N . LEU A 1 120 ? 2.124 -2.785 -0.151 1.00 96.44 120 LEU A N 1
ATOM 1000 C CA . LEU A 1 120 ? 1.117 -1.972 0.511 1.00 96.44 120 LEU A CA 1
ATOM 1001 C C . LEU A 1 120 ? 0.540 -2.781 1.668 1.00 96.44 120 LEU A C 1
ATOM 1003 O O . LEU A 1 120 ? -0.017 -3.860 1.468 1.00 96.44 120 LEU A O 1
ATOM 1007 N N . PHE A 1 121 ? 0.639 -2.224 2.865 1.00 96.06 121 PHE A N 1
ATOM 1008 C CA . PHE A 1 121 ? 0.121 -2.828 4.076 1.00 96.06 121 PHE A CA 1
ATOM 1009 C C . PHE A 1 121 ? -0.717 -1.797 4.831 1.00 96.06 121 PHE A C 1
ATOM 1011 O O . PHE A 1 121 ? -0.232 -0.704 5.118 1.00 96.06 121 PHE A O 1
ATOM 1018 N N . ILE A 1 122 ? -1.976 -2.126 5.120 1.00 95.00 122 ILE A N 1
ATOM 1019 C CA . ILE A 1 122 ? -2.923 -1.252 5.824 1.00 95.00 122 ILE A CA 1
ATOM 1020 C C . ILE A 1 122 ? -3.618 -2.067 6.909 1.00 95.00 122 ILE A C 1
ATOM 1022 O O . ILE A 1 122 ? -4.208 -3.112 6.619 1.00 95.00 122 ILE A O 1
ATOM 1026 N N . CYS A 1 123 ? -3.616 -1.552 8.135 1.00 94.25 123 CYS A N 1
ATOM 1027 C CA . CYS A 1 123 ? -4.328 -2.141 9.263 1.00 94.25 123 CYS A CA 1
ATOM 1028 C C . CYS A 1 123 ? -5.290 -1.152 9.926 1.00 94.25 123 CYS A C 1
ATOM 1030 O O . CYS A 1 123 ? -5.135 0.066 9.821 1.00 94.25 123 CYS A O 1
ATOM 1032 N N . GLY A 1 124 ? -6.276 -1.696 10.638 1.00 91.56 124 GLY A N 1
ATOM 1033 C CA . GLY A 1 124 ? -7.290 -0.947 11.372 1.00 91.56 124 GLY A CA 1
ATOM 1034 C C . GLY A 1 124 ? -7.269 -1.208 12.879 1.00 91.56 124 GLY A C 1
ATOM 1035 O O . GLY A 1 124 ? -6.992 -2.312 13.344 1.00 91.56 124 GLY A O 1
ATOM 1036 N N . TYR A 1 125 ? -7.618 -0.176 13.645 1.00 87.00 125 TYR A N 1
ATOM 1037 C CA . TYR A 1 125 ? -7.883 -0.227 15.080 1.00 87.00 125 TYR A CA 1
ATOM 1038 C C . TYR A 1 125 ? -9.380 -0.033 15.332 1.00 87.00 125 TYR A C 1
ATOM 1040 O O . TYR A 1 125 ? -9.953 0.994 14.950 1.00 87.00 125 TYR A O 1
ATOM 1048 N N . LYS A 1 126 ? -10.029 -1.027 15.950 1.00 83.00 126 LYS A N 1
ATOM 1049 C CA . LYS A 1 126 ? -11.485 -1.028 16.155 1.00 83.00 126 LYS A CA 1
ATOM 1050 C C . LYS A 1 126 ? -11.934 0.063 17.127 1.00 83.00 126 LYS A C 1
ATOM 1052 O O . LYS A 1 126 ? -11.298 0.318 18.150 1.00 83.00 126 LYS A O 1
ATOM 1057 N N . SER A 1 127 ? -13.074 0.676 16.820 1.00 68.25 127 SER A N 1
ATOM 1058 C CA . SER A 1 127 ? -13.736 1.613 17.728 1.00 68.25 127 SER A CA 1
ATOM 1059 C C . SER A 1 127 ? -14.218 0.868 18.983 1.00 68.25 127 SER A C 1
ATOM 1061 O O . SER A 1 127 ? -14.853 -0.180 18.880 1.00 68.25 127 SER A O 1
ATOM 1063 N N . GLY A 1 128 ? -13.896 1.373 20.179 1.00 62.38 128 GLY A N 1
ATOM 1064 C CA . GLY A 1 128 ? -14.336 0.782 21.455 1.00 62.38 128 GLY A CA 1
ATOM 1065 C C . GLY A 1 128 ? -13.330 -0.130 22.168 1.00 62.38 128 GLY A C 1
ATOM 1066 O O . GLY A 1 128 ? -13.625 -0.612 23.262 1.00 62.38 128 GLY A O 1
ATOM 1067 N N . CYS A 1 129 ? -12.125 -0.320 21.625 1.00 56.47 129 CYS A N 1
ATOM 1068 C CA . CYS A 1 129 ? -10.996 -0.812 22.414 1.00 56.47 129 CYS A CA 1
ATOM 1069 C C . CYS A 1 129 ? -10.482 0.345 23.295 1.00 56.47 129 CYS A C 1
ATOM 1071 O O . CYS A 1 129 ? -9.820 1.262 22.814 1.00 56.47 129 CYS A O 1
ATOM 1073 N N . ASN A 1 130 ? -10.841 0.338 24.584 1.00 48.75 130 ASN A N 1
ATOM 1074 C CA . ASN A 1 130 ? -10.437 1.352 25.575 1.00 48.75 130 ASN A CA 1
ATOM 1075 C C . ASN A 1 130 ? -8.967 1.241 26.019 1.00 48.75 130 ASN A C 1
ATOM 1077 O O . ASN A 1 130 ? -8.495 2.072 26.795 1.00 48.75 130 ASN A O 1
ATOM 1081 N N . ASP A 1 131 ? -8.243 0.242 25.525 1.00 49.62 131 ASP A N 1
ATOM 1082 C CA . ASP A 1 131 ? -6.883 -0.048 25.940 1.00 49.62 131 ASP A CA 1
ATOM 1083 C C . ASP A 1 131 ? -5.933 0.267 24.782 1.00 49.62 131 ASP A C 1
ATOM 1085 O O . ASP A 1 131 ? -5.882 -0.483 23.816 1.00 49.62 131 ASP A O 1
ATOM 1089 N N . LEU A 1 132 ? -5.160 1.352 24.942 1.00 45.41 132 LEU A N 1
ATOM 1090 C CA . LEU A 1 132 ? -4.001 1.792 24.140 1.00 45.41 132 LEU A CA 1
ATOM 1091 C C . LEU A 1 132 ? -4.234 2.969 23.172 1.00 45.41 132 LEU A C 1
ATOM 1093 O O . LEU A 1 132 ? -4.214 2.828 21.956 1.00 45.41 132 LEU A O 1
ATOM 1097 N N . ILE A 1 133 ? -4.264 4.191 23.718 1.00 49.41 133 ILE A N 1
ATOM 1098 C CA . ILE A 1 133 ? -3.627 5.331 23.033 1.00 49.41 133 ILE A CA 1
ATOM 1099 C C . ILE A 1 133 ? -2.542 5.918 23.944 1.00 49.41 133 ILE A C 1
ATOM 1101 O O . ILE A 1 133 ? -2.787 6.869 24.686 1.00 49.41 133 ILE A O 1
ATOM 1105 N N . PRO A 1 134 ? -1.323 5.364 23.901 1.00 42.31 134 PRO A N 1
ATOM 1106 C CA . PRO A 1 134 ? -0.159 6.203 24.125 1.00 42.31 134 PRO A CA 1
ATOM 1107 C C . PRO A 1 134 ? 0.913 5.854 23.093 1.00 42.31 134 PRO A C 1
ATOM 1109 O O . PRO A 1 134 ? 1.731 5.006 23.399 1.00 42.31 134 PRO A O 1
ATOM 1112 N N . CYS A 1 135 ? 0.905 6.457 21.894 1.00 42.56 135 CYS A N 1
ATOM 1113 C CA . CYS A 1 135 ? 2.126 6.625 21.068 1.00 42.56 135 CYS A CA 1
ATOM 1114 C C . CYS A 1 135 ? 1.937 7.439 19.769 1.00 42.56 135 CYS A C 1
ATOM 1116 O O . CYS A 1 135 ? 2.910 8.018 19.300 1.00 42.56 135 CYS A O 1
ATOM 1118 N N . LEU A 1 136 ? 0.739 7.544 19.177 1.00 44.03 136 LEU A N 1
ATOM 1119 C CA . LEU A 1 136 ? 0.606 8.107 17.813 1.00 44.03 136 LEU A CA 1
ATOM 1120 C C . LEU A 1 136 ? 0.326 9.620 17.715 1.00 44.03 136 LEU A C 1
ATOM 1122 O O . LEU A 1 136 ? 0.389 10.181 16.626 1.00 44.03 136 LEU A O 1
ATOM 1126 N N . ILE A 1 137 ? 0.104 10.324 18.832 1.00 43.78 137 ILE A N 1
ATOM 1127 C CA . ILE A 1 137 ? -0.008 11.798 18.848 1.00 43.78 137 ILE A CA 1
ATOM 1128 C C . ILE A 1 137 ? 1.328 12.385 19.318 1.00 43.78 137 ILE A C 1
ATOM 1130 O O . ILE A 1 137 ? 1.458 12.874 20.436 1.00 43.78 137 ILE A O 1
ATOM 1134 N N . GLY A 1 138 ? 2.360 12.262 18.486 1.00 42.25 138 GLY A N 1
ATOM 1135 C CA . GLY A 1 138 ? 3.736 12.562 18.882 1.00 42.25 138 GLY A CA 1
ATOM 1136 C C . GLY A 1 138 ? 4.611 13.100 17.758 1.00 42.25 138 GLY A C 1
ATOM 1137 O O . GLY A 1 138 ? 5.725 12.624 17.589 1.00 42.25 138 GLY A O 1
ATOM 1138 N N . SER A 1 139 ? 4.128 14.063 16.965 1.00 38.50 139 SER A N 1
ATOM 1139 C CA . SER A 1 139 ? 4.993 14.991 16.204 1.00 38.50 139 SER A CA 1
ATOM 1140 C C . SER A 1 139 ? 4.205 16.189 15.651 1.00 38.50 139 SER A C 1
ATOM 1142 O O . SER A 1 139 ? 4.019 16.368 14.452 1.00 38.50 139 SER A O 1
ATOM 1144 N N . ARG A 1 140 ? 3.769 17.080 16.547 1.00 33.53 140 ARG A N 1
ATOM 1145 C CA . ARG A 1 140 ? 3.719 18.517 16.239 1.00 33.53 140 ARG A CA 1
ATOM 1146 C C . ARG A 1 140 ? 4.618 19.232 17.245 1.00 33.53 140 ARG A C 1
ATOM 1148 O O . ARG A 1 140 ? 4.248 19.267 18.418 1.00 33.53 140 ARG A O 1
ATOM 1155 N N . PRO A 1 141 ? 5.773 19.784 16.839 1.00 40.62 141 PRO A N 1
ATOM 1156 C CA . PRO A 1 141 ? 6.431 20.782 17.654 1.00 40.62 141 PRO A CA 1
ATOM 1157 C C . PRO A 1 141 ? 5.585 22.064 17.611 1.00 40.62 141 PRO A C 1
ATOM 1159 O O . PRO A 1 141 ? 5.258 22.582 16.546 1.00 40.62 141 PRO A O 1
ATOM 1162 N N . ASP A 1 142 ? 5.219 22.517 18.806 1.00 40.56 142 ASP A N 1
ATOM 1163 C CA . ASP A 1 142 ? 5.012 23.912 19.189 1.00 40.56 142 ASP A CA 1
ATOM 1164 C C . ASP A 1 142 ? 3.797 24.677 18.635 1.00 40.56 142 ASP A C 1
ATOM 1166 O O . ASP A 1 142 ? 3.888 25.476 17.709 1.00 40.56 142 ASP A O 1
ATOM 1170 N N . ILE A 1 143 ? 2.682 24.598 19.372 1.00 36.00 143 ILE A N 1
ATOM 1171 C CA . ILE A 1 143 ? 1.912 25.807 19.709 1.00 36.00 143 ILE A CA 1
ATOM 1172 C C . ILE A 1 143 ? 1.665 25.786 21.219 1.00 36.00 143 ILE A C 1
ATOM 1174 O O . ILE A 1 143 ? 0.621 25.349 21.703 1.00 36.00 143 ILE A O 1
ATOM 1178 N N . VAL A 1 144 ? 2.646 26.267 21.985 1.00 35.94 144 VAL A N 1
ATOM 1179 C CA . VAL A 1 144 ? 2.389 26.711 23.356 1.00 35.94 144 VAL A CA 1
ATOM 1180 C C . VAL A 1 144 ? 1.554 27.984 23.254 1.00 35.94 144 VAL A C 1
ATOM 1182 O O . VAL A 1 144 ? 2.043 29.058 22.913 1.00 35.94 144 VAL A O 1
ATOM 1185 N N . SER A 1 145 ? 0.260 27.847 23.533 1.00 35.97 145 SER A N 1
ATOM 1186 C CA . SER A 1 145 ? -0.618 28.974 23.820 1.00 35.97 145 SER A CA 1
ATOM 1187 C C . SER A 1 145 ? -0.174 29.604 25.139 1.00 35.97 145 SER A C 1
ATOM 1189 O O . SER A 1 145 ? -0.504 29.113 26.216 1.00 35.97 145 SER A O 1
ATOM 1191 N N . ILE A 1 146 ? 0.576 30.701 25.066 1.00 35.12 146 ILE A N 1
ATOM 1192 C CA . ILE A 1 146 ? 0.695 31.618 26.197 1.00 35.12 146 ILE A CA 1
ATOM 1193 C C . ILE A 1 146 ? -0.542 32.516 26.147 1.00 35.12 146 ILE A C 1
ATOM 1195 O O . ILE A 1 146 ? -0.614 33.452 25.352 1.00 35.12 146 ILE A O 1
ATOM 1199 N N . LYS A 1 147 ? -1.543 32.209 26.981 1.00 35.78 147 LYS A N 1
ATOM 1200 C CA . LYS A 1 147 ? -2.562 33.188 27.374 1.00 35.78 147 LYS A CA 1
ATOM 1201 C C . LYS A 1 147 ? -2.119 33.903 28.650 1.00 35.78 147 LYS A C 1
ATOM 1203 O O . LYS A 1 147 ? -1.673 33.285 29.611 1.00 35.78 147 LYS A O 1
ATOM 1208 N N . SER A 1 148 ? -2.271 35.217 28.573 1.00 36.84 148 SER A N 1
ATOM 1209 C CA . SER A 1 148 ? -1.933 36.311 29.479 1.00 36.84 148 SER A CA 1
ATOM 1210 C C . SER A 1 148 ? -2.249 36.132 30.967 1.00 36.84 148 SER A C 1
ATOM 1212 O O . SER A 1 148 ? -3.307 35.619 31.334 1.00 36.84 148 SER A O 1
ATOM 1214 N N . LYS A 1 149 ? -1.413 36.767 31.795 1.00 37.59 149 LYS A N 1
ATOM 1215 C CA . LYS A 1 149 ? -1.849 37.855 32.681 1.00 37.59 149 LYS A CA 1
ATOM 1216 C C . LYS A 1 149 ? -0.897 39.033 32.538 1.00 37.59 149 LYS A C 1
ATOM 1218 O O . LYS A 1 149 ? 0.310 38.764 32.364 1.00 37.59 149 LYS A O 1
#

Radius of gyration: 17.33 Å; chains: 1; bounding box: 40×47×52 Å

pLDDT: mean 83.88, std 18.16, range [33.53, 96.94]

Secondary structure (DSSP, 8-state):
--HHHHHHHHHHHHHHH--EEEEEEEEEEE---HHHHHHHHHHHHHHHHHHHHHHHHH--EEEEEEEEEEEETTT--EEEEEEEEEETTSHHHHHHHHHHHHHHHHHH-TT--S-EEEEEEEEEEETT--S--SSSS------------